Protein AF-A0A316QTA9-F1 (afdb_monomer_lite)

Sequence (131 aa):
MSEIYGYVRVSTQEQNEERQFLVRIEKNHRLRLVLATLPPLSKEVLIRIYRKKEKWEYIEQHLDISHSKLARLKKKALQDVCEIYDSSYTNRQLAKLKNTTTVAKKEVKMEGREAVLPGQLKITDKGDFGL

Foldseek 3Di:
DVVVVVVVVVVVVVVVVVVVVVVVVVLVLLLVLLLQLAAPLLSVLCCCVPVVVDDPVVVCVVVVHDPVVSVVSPVVSVVLSVPSSPDPDDSVRSNVSGNPSDPPPVPPPDPDDPPPDPPDDDPDDPPDPDD

Radius of gyration: 26.49 Å; chains: 1; bounding box: 44×62×86 Å

pLDDT: mean 74.36, std 18.2, range [32.84, 92.44]

Structure (mmCIF, N/CA/C/O backbone):
data_AF-A0A316QTA9-F1
#
_entry.id   AF-A0A316QTA9-F1
#
loop_
_atom_site.group_PDB
_atom_site.id
_atom_site.type_symbol
_atom_site.label_atom_id
_atom_site.label_alt_id
_atom_site.label_comp_id
_atom_site.label_asym_id
_atom_site.label_entity_id
_atom_site.label_seq_id
_atom_site.pdbx_PDB_ins_code
_atom_site.Cartn_x
_atom_site.Cartn_y
_atom_site.Cartn_z
_atom_site.occupancy
_atom_site.B_iso_or_equiv
_atom_site.auth_seq_id
_atom_site.auth_comp_id
_atom_site.auth_asym_id
_atom_site.auth_atom_id
_atom_site.pdbx_PDB_model_num
ATOM 1 N N . MET A 1 1 ? 25.619 25.814 -41.219 1.00 53.19 1 MET A N 1
ATOM 2 C CA . MET A 1 1 ? 26.095 25.069 -40.025 1.00 53.19 1 MET A CA 1
ATOM 3 C C . MET A 1 1 ? 25.286 25.344 -38.752 1.00 53.19 1 MET A C 1
ATOM 5 O O . MET A 1 1 ? 25.234 24.452 -37.922 1.00 53.19 1 MET A O 1
ATOM 9 N N . SER A 1 2 ? 24.629 26.503 -38.585 1.00 59.94 2 SER A N 1
ATOM 10 C CA . SER A 1 2 ? 23.854 26.817 -37.363 1.00 59.94 2 SER A CA 1
ATOM 11 C C . SER A 1 2 ? 22.583 25.962 -37.181 1.00 59.94 2 SER A C 1
ATOM 13 O O . SER A 1 2 ? 22.284 25.505 -36.082 1.00 59.94 2 SER A O 1
ATOM 15 N N . GLU A 1 3 ? 21.871 25.660 -38.271 1.00 60.53 3 GLU A N 1
ATOM 16 C CA . GLU A 1 3 ? 20.594 24.923 -38.230 1.00 60.53 3 GLU A CA 1
ATOM 17 C C . GLU A 1 3 ? 20.745 23.449 -37.825 1.00 60.53 3 GLU A C 1
ATOM 19 O O . GLU A 1 3 ? 19.926 22.927 -37.073 1.00 60.53 3 GLU A O 1
ATOM 24 N N . ILE A 1 4 ? 21.832 22.790 -38.246 1.00 62.91 4 ILE A N 1
ATOM 25 C CA . ILE A 1 4 ? 22.105 21.380 -37.916 1.00 62.91 4 ILE A CA 1
ATOM 26 C C . ILE A 1 4 ? 22.392 21.225 -36.413 1.00 62.91 4 ILE A C 1
ATOM 28 O O . ILE A 1 4 ? 21.890 20.300 -35.779 1.00 62.91 4 ILE A O 1
ATOM 32 N N . TYR A 1 5 ? 23.135 22.161 -35.810 1.00 62.72 5 TYR A N 1
ATOM 33 C CA . TYR A 1 5 ? 23.381 22.167 -34.362 1.00 62.72 5 TYR A CA 1
ATOM 34 C C . TYR A 1 5 ? 22.111 22.457 -33.550 1.00 62.72 5 TYR A C 1
ATOM 36 O O . TYR A 1 5 ? 21.925 21.864 -32.485 1.00 62.72 5 TYR A O 1
ATOM 44 N N . GLY A 1 6 ? 21.231 23.331 -34.050 1.00 61.34 6 GLY A N 1
ATOM 45 C CA . GLY A 1 6 ? 19.915 23.578 -33.455 1.00 61.34 6 GLY A CA 1
ATOM 46 C C . GLY A 1 6 ? 19.029 22.332 -33.480 1.00 61.34 6 GLY A C 1
ATOM 47 O O . GLY A 1 6 ? 18.508 21.932 -32.442 1.00 61.34 6 GLY A O 1
ATOM 48 N N . TYR A 1 7 ? 18.938 21.663 -34.631 1.00 62.31 7 TYR A N 1
ATOM 49 C CA . TYR A 1 7 ? 18.138 20.448 -34.804 1.00 62.31 7 TYR A CA 1
ATOM 50 C C . TYR A 1 7 ? 18.629 19.282 -33.931 1.00 62.31 7 TYR A C 1
ATOM 52 O O . TYR A 1 7 ? 17.834 18.625 -33.263 1.00 62.31 7 TYR A O 1
ATOM 60 N N . VAL A 1 8 ? 19.947 19.064 -33.853 1.00 64.19 8 VAL A N 1
ATOM 61 C CA . VAL A 1 8 ? 20.534 18.016 -32.998 1.00 64.19 8 VAL A CA 1
ATOM 62 C C . VAL A 1 8 ? 20.293 18.299 -31.510 1.00 64.19 8 VAL A C 1
ATOM 64 O O . VAL A 1 8 ? 19.981 17.368 -30.767 1.00 64.19 8 VAL A O 1
ATOM 67 N N . ARG A 1 9 ? 20.379 19.560 -31.056 1.00 61.03 9 ARG A N 1
ATOM 68 C CA . ARG A 1 9 ? 20.050 19.936 -29.664 1.00 61.03 9 ARG A CA 1
ATOM 69 C C . ARG A 1 9 ? 18.579 19.721 -29.321 1.00 61.03 9 ARG A C 1
ATOM 71 O O . ARG A 1 9 ? 18.292 19.188 -28.256 1.00 61.03 9 ARG A O 1
ATOM 78 N N . VAL A 1 10 ? 17.664 20.121 -30.202 1.00 63.69 10 VAL A N 1
ATOM 79 C CA . VAL A 1 10 ? 16.220 19.938 -29.978 1.00 63.69 10 VAL A CA 1
ATOM 80 C C . VAL A 1 10 ? 15.876 18.448 -29.944 1.00 63.69 10 VAL A C 1
ATOM 82 O O . VAL A 1 10 ? 15.251 17.998 -28.991 1.00 63.69 10 VAL A O 1
ATOM 85 N N . SER A 1 11 ? 16.402 17.656 -30.883 1.00 64.25 11 SER A N 1
ATOM 86 C CA . SER A 1 11 ? 16.191 16.202 -30.914 1.00 64.25 11 SER A CA 1
ATOM 87 C C . SER A 1 11 ? 16.756 15.491 -29.675 1.00 64.25 11 SER A C 1
ATOM 89 O O . SER A 1 11 ? 16.120 14.602 -29.115 1.00 64.25 11 SER A O 1
ATOM 91 N N . THR A 1 12 ? 17.934 15.898 -29.190 1.00 67.62 12 THR A N 1
ATOM 92 C CA . THR A 1 12 ? 18.517 15.328 -27.960 1.00 67.62 12 THR A CA 1
ATOM 93 C C . THR A 1 12 ? 17.774 15.748 -26.694 1.00 67.62 12 THR A C 1
ATOM 95 O O . THR A 1 12 ? 17.718 14.969 -25.741 1.00 67.62 12 THR A O 1
ATOM 98 N N . GLN A 1 13 ? 17.180 16.941 -26.674 1.00 68.12 13 GLN A N 1
ATOM 99 C CA . GLN A 1 13 ? 16.345 17.400 -25.570 1.00 68.12 13 GLN A CA 1
ATOM 100 C C . GLN A 1 13 ? 14.996 16.669 -25.539 1.00 68.12 13 GLN A C 1
ATOM 102 O O . GLN A 1 13 ? 14.643 16.127 -24.493 1.00 68.12 13 GLN A O 1
ATOM 107 N N . GLU A 1 14 ? 14.314 16.544 -26.679 1.00 68.62 14 GLU A N 1
ATOM 108 C CA . GLU A 1 14 ? 13.075 15.762 -26.813 1.00 68.62 14 GLU A CA 1
ATOM 109 C C . GLU A 1 14 ? 13.291 14.296 -26.407 1.00 68.62 14 GLU A C 1
ATOM 111 O O . GLU A 1 14 ? 12.555 13.768 -25.574 1.00 68.62 14 GLU A O 1
ATOM 116 N N . GLN A 1 15 ? 14.369 13.652 -26.871 1.00 73.38 15 GLN A N 1
ATOM 117 C CA . GLN A 1 15 ? 14.684 12.278 -26.457 1.00 73.38 15 GLN A CA 1
ATOM 118 C C . GLN A 1 15 ? 14.993 12.145 -24.959 1.00 73.38 15 GLN A C 1
ATOM 120 O O . GLN A 1 15 ? 14.753 11.092 -24.360 1.00 73.38 15 GLN A O 1
ATOM 125 N N . ASN A 1 16 ? 15.535 13.185 -24.324 1.00 78.69 16 ASN A N 1
ATOM 126 C CA . ASN A 1 16 ? 15.765 13.185 -22.881 1.00 78.69 16 ASN A CA 1
ATOM 127 C C . ASN A 1 16 ? 14.448 13.350 -22.103 1.00 78.69 16 ASN A C 1
ATOM 129 O O . ASN A 1 16 ? 14.242 12.674 -21.093 1.00 78.69 16 ASN A O 1
ATOM 133 N N . GLU A 1 17 ? 13.534 14.190 -22.586 1.00 80.69 17 GLU A N 1
ATOM 134 C CA . GLU A 1 17 ? 12.190 14.364 -22.022 1.00 80.69 17 GLU A CA 1
ATOM 135 C C . GLU A 1 17 ? 11.364 13.075 -22.129 1.00 80.69 17 GLU A C 1
ATOM 137 O O . GLU A 1 17 ? 10.771 12.633 -21.139 1.00 80.69 17 GLU A O 1
ATOM 142 N N . GLU A 1 18 ? 11.410 12.395 -23.276 1.00 81.25 18 GLU A N 1
ATOM 143 C CA . GLU A 1 18 ? 10.781 11.085 -23.477 1.00 81.25 18 GLU A CA 1
ATOM 144 C C . GLU A 1 18 ? 11.337 10.028 -22.514 1.00 81.25 18 GLU A C 1
ATOM 146 O O . GLU A 1 18 ? 10.578 9.291 -21.875 1.00 81.25 18 GLU A O 1
ATOM 151 N N . ARG A 1 19 ? 12.662 9.975 -22.330 1.00 81.94 19 ARG A N 1
ATOM 152 C CA . ARG A 1 19 ? 13.292 9.065 -21.357 1.00 81.94 19 ARG A CA 1
ATOM 153 C C . ARG A 1 19 ? 12.847 9.361 -19.927 1.00 81.94 19 ARG A C 1
ATOM 155 O O . ARG A 1 19 ? 12.526 8.431 -19.18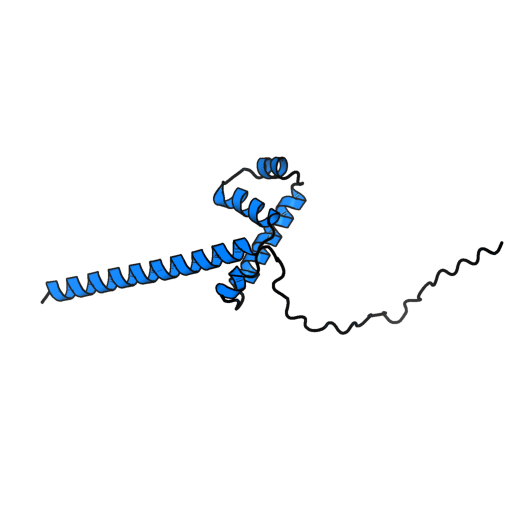4 1.00 81.94 19 ARG A O 1
ATOM 162 N N . GLN A 1 20 ? 12.791 10.630 -19.529 1.00 85.19 20 GLN A N 1
ATOM 163 C CA . GLN A 1 20 ? 12.305 11.021 -18.201 1.00 85.19 20 GLN A CA 1
ATOM 164 C C . GLN A 1 20 ? 10.832 10.649 -18.003 1.00 85.19 20 GLN A C 1
ATOM 166 O O . GLN A 1 20 ? 10.443 10.182 -16.926 1.00 85.19 20 GLN A O 1
ATOM 171 N N . PHE A 1 21 ? 10.019 10.803 -19.046 1.00 85.56 21 PHE A N 1
ATOM 172 C CA . PHE A 1 21 ? 8.618 10.409 -19.037 1.00 85.56 21 PHE A CA 1
ATOM 173 C C . PHE A 1 21 ? 8.451 8.895 -18.852 1.00 85.56 21 PHE A C 1
ATOM 175 O O . PHE A 1 21 ? 7.681 8.468 -17.985 1.00 85.56 21 PHE A O 1
ATOM 182 N N . LEU A 1 22 ? 9.227 8.078 -19.569 1.00 85.44 22 LEU A N 1
ATOM 183 C CA . LEU A 1 22 ? 9.219 6.618 -19.421 1.00 85.44 22 LEU A CA 1
ATOM 184 C C . LEU A 1 22 ? 9.613 6.176 -18.006 1.00 85.44 22 LEU A C 1
ATOM 186 O O . LEU A 1 22 ? 8.905 5.374 -17.394 1.00 85.44 22 LEU A O 1
ATOM 190 N N . VAL A 1 23 ? 10.668 6.764 -17.434 1.00 86.50 23 VAL A N 1
ATOM 191 C CA . VAL A 1 23 ? 11.078 6.499 -16.040 1.00 86.50 23 VAL A CA 1
ATOM 192 C C . VAL A 1 23 ? 9.953 6.848 -15.060 1.00 86.50 23 VAL A C 1
ATOM 194 O O . VAL A 1 23 ? 9.717 6.140 -14.077 1.00 86.50 23 VAL A O 1
ATOM 197 N N . ARG A 1 24 ? 9.215 7.933 -15.314 1.00 87.81 24 ARG A N 1
ATOM 198 C CA . ARG A 1 24 ? 8.072 8.329 -14.482 1.00 87.81 24 ARG A CA 1
ATOM 199 C C . ARG A 1 24 ? 6.905 7.351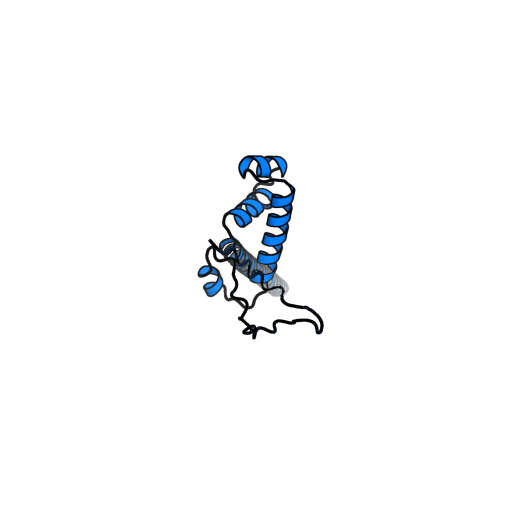 -14.611 1.00 87.81 24 ARG A C 1
ATOM 201 O O . ARG A 1 24 ? 6.261 7.060 -13.599 1.00 87.81 24 ARG A O 1
ATOM 208 N N . ILE A 1 25 ? 6.626 6.834 -15.806 1.00 89.75 25 ILE A N 1
ATOM 209 C CA . ILE A 1 25 ? 5.607 5.795 -16.015 1.00 89.75 25 ILE A CA 1
ATOM 210 C C . ILE A 1 25 ? 5.981 4.529 -15.249 1.00 89.75 25 ILE A C 1
ATOM 212 O O . ILE A 1 25 ? 5.136 3.983 -14.539 1.00 89.75 25 ILE A O 1
ATOM 216 N N . GLU A 1 26 ? 7.235 4.090 -15.332 1.00 86.75 26 GLU A N 1
ATOM 217 C CA . GLU A 1 26 ? 7.702 2.881 -14.655 1.00 86.75 26 GLU A CA 1
ATOM 218 C C . GLU A 1 26 ? 7.573 2.994 -13.129 1.00 86.75 26 GLU A C 1
ATOM 220 O O . GLU A 1 26 ? 7.000 2.111 -12.483 1.00 86.75 26 GLU A O 1
ATOM 225 N N . LYS A 1 27 ? 8.004 4.123 -12.550 1.00 88.06 27 LYS A N 1
ATOM 226 C CA . LYS A 1 27 ? 7.846 4.405 -11.112 1.00 88.06 27 LYS A CA 1
ATOM 227 C C . LYS A 1 27 ? 6.376 4.396 -10.685 1.00 88.06 27 LYS A C 1
ATOM 229 O O . LYS A 1 27 ? 6.026 3.788 -9.674 1.00 88.06 27 LYS A O 1
ATOM 234 N N . ASN A 1 28 ? 5.493 5.013 -11.474 1.00 88.38 28 ASN A N 1
ATOM 235 C CA . ASN A 1 28 ? 4.052 4.993 -11.208 1.00 88.38 28 ASN A CA 1
ATOM 236 C C . ASN A 1 28 ? 3.456 3.586 -11.327 1.00 88.38 28 ASN A C 1
ATOM 238 O O . ASN A 1 28 ? 2.599 3.210 -10.527 1.00 88.38 28 ASN A O 1
ATOM 242 N N . HIS A 1 29 ? 3.896 2.798 -12.308 1.00 88.69 29 HIS A N 1
ATOM 243 C CA . HIS A 1 29 ? 3.455 1.419 -12.474 1.00 88.69 29 HIS A CA 1
ATOM 244 C C . HIS A 1 29 ? 3.842 0.573 -11.259 1.00 88.69 29 HIS A C 1
ATOM 246 O O . HIS A 1 29 ? 2.980 -0.094 -10.682 1.00 88.69 29 HIS A O 1
ATOM 252 N N . ARG A 1 30 ? 5.097 0.677 -10.807 1.00 87.44 30 ARG A N 1
ATOM 253 C CA . ARG A 1 30 ? 5.565 0.027 -9.579 1.00 87.44 30 ARG A CA 1
ATOM 254 C C . ARG A 1 30 ? 4.715 0.440 -8.382 1.00 87.44 30 ARG A C 1
ATOM 256 O O . ARG A 1 30 ? 4.195 -0.428 -7.689 1.00 87.44 30 ARG A O 1
ATOM 263 N N . LEU A 1 31 ? 4.485 1.738 -8.182 1.00 88.50 31 LEU A N 1
ATOM 264 C CA . LEU A 1 31 ? 3.661 2.235 -7.076 1.00 88.50 31 LEU A CA 1
ATOM 265 C C . LEU A 1 31 ? 2.229 1.674 -7.115 1.00 88.50 31 LEU A C 1
ATOM 267 O O . LEU A 1 31 ? 1.688 1.287 -6.080 1.00 88.50 31 LEU A O 1
ATOM 271 N N . ARG A 1 32 ? 1.614 1.561 -8.300 1.00 87.88 32 ARG A N 1
ATOM 272 C CA . ARG A 1 32 ? 0.286 0.938 -8.453 1.00 87.88 32 ARG A CA 1
ATOM 273 C C . ARG A 1 32 ? 0.283 -0.533 -8.048 1.00 87.88 32 ARG A C 1
ATOM 275 O O . ARG A 1 32 ? -0.705 -0.981 -7.468 1.00 87.88 32 ARG A O 1
ATOM 282 N N . LEU A 1 33 ? 1.350 -1.271 -8.351 1.00 87.69 33 LEU A N 1
ATOM 283 C CA . LEU A 1 33 ? 1.492 -2.666 -7.934 1.00 87.69 33 LEU A CA 1
ATOM 284 C C . LEU A 1 33 ? 1.653 -2.777 -6.419 1.00 87.69 33 LEU A C 1
ATOM 286 O O . LEU A 1 33 ? 0.950 -3.573 -5.809 1.00 87.69 33 LEU A O 1
ATOM 290 N N . VAL A 1 34 ? 2.483 -1.931 -5.806 1.00 87.62 34 VAL A N 1
ATOM 291 C CA . VAL A 1 34 ? 2.646 -1.876 -4.343 1.00 87.62 34 VAL A CA 1
ATOM 292 C C . VAL A 1 34 ? 1.322 -1.554 -3.644 1.00 87.62 34 VAL A C 1
ATOM 294 O O . VAL A 1 34 ? 0.922 -2.225 -2.703 1.00 87.62 34 VAL A O 1
ATOM 297 N N . LEU A 1 35 ? 0.554 -0.586 -4.144 1.00 86.88 35 LEU A N 1
ATOM 298 C CA . LEU A 1 35 ? -0.772 -0.298 -3.586 1.00 86.88 35 LEU A CA 1
ATOM 299 C C . LEU A 1 35 ? -1.766 -1.461 -3.749 1.00 86.88 35 LEU A C 1
ATOM 301 O O . LEU A 1 35 ? -2.776 -1.500 -3.047 1.00 86.88 35 LEU A O 1
ATOM 305 N N . ALA A 1 36 ? -1.527 -2.389 -4.679 1.00 85.62 36 ALA A N 1
ATOM 306 C CA . ALA A 1 36 ? -2.351 -3.580 -4.866 1.00 85.62 36 ALA A CA 1
ATOM 307 C C . ALA A 1 36 ? -1.962 -4.748 -3.940 1.00 85.62 36 ALA A C 1
ATOM 309 O O . ALA A 1 36 ? -2.763 -5.672 -3.788 1.00 85.62 36 ALA A O 1
ATOM 310 N N . THR A 1 37 ? -0.778 -4.721 -3.321 1.00 86.06 37 THR A N 1
ATOM 311 C CA . THR A 1 37 ? -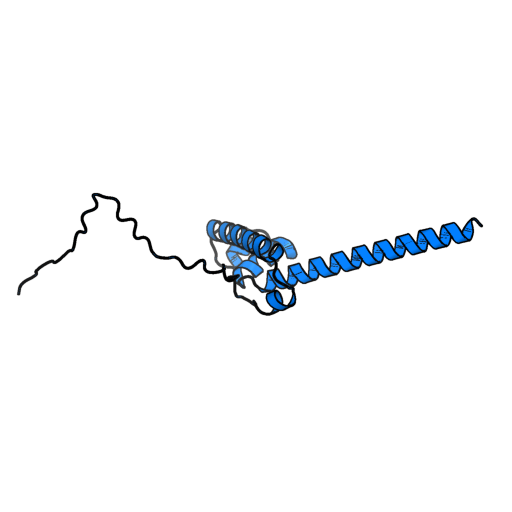0.368 -5.733 -2.332 1.00 86.06 37 THR A CA 1
ATOM 312 C C . THR A 1 37 ? -0.902 -5.429 -0.931 1.00 86.06 37 THR A C 1
ATOM 314 O O . THR A 1 37 ? -1.029 -6.337 -0.113 1.00 86.06 37 THR A O 1
ATOM 317 N N . LEU A 1 38 ? -1.260 -4.170 -0.656 1.00 85.19 38 LEU A N 1
ATOM 318 C CA . LEU A 1 38 ? -1.832 -3.747 0.623 1.00 85.19 38 LEU A CA 1
ATOM 319 C C . LEU A 1 38 ? -3.196 -4.397 0.926 1.00 85.19 38 LEU A C 1
ATOM 321 O O . LEU A 1 38 ? -3.966 -4.680 0.003 1.00 85.19 38 LEU A O 1
ATOM 325 N N . PRO A 1 39 ? -3.568 -4.513 2.219 1.00 86.62 39 PRO A N 1
ATOM 326 C CA . PRO A 1 39 ? -4.929 -4.832 2.627 1.00 86.62 39 PRO A CA 1
ATOM 327 C C . PRO A 1 39 ? -5.961 -3.901 1.983 1.00 86.62 39 PRO A C 1
ATOM 329 O O . PRO A 1 39 ? -5.719 -2.689 1.929 1.00 86.62 39 PRO A O 1
ATOM 332 N N . PRO A 1 40 ? -7.156 -4.408 1.629 1.00 86.44 40 PRO A N 1
ATOM 333 C CA . PRO A 1 40 ? -8.243 -3.590 1.095 1.00 86.44 40 PRO A CA 1
ATOM 334 C C . PRO A 1 40 ? -8.574 -2.372 1.967 1.00 86.44 40 PRO A C 1
ATOM 336 O O . PRO A 1 40 ? -8.696 -1.268 1.447 1.00 86.44 40 PRO A O 1
ATOM 339 N N . LEU A 1 41 ? -8.627 -2.544 3.294 1.00 86.88 41 LEU A N 1
ATOM 340 C CA . LEU A 1 41 ? -8.933 -1.454 4.227 1.00 86.88 41 LEU A CA 1
ATOM 341 C C . LEU A 1 41 ? -7.844 -0.368 4.229 1.00 86.88 41 LEU A C 1
ATOM 343 O O . LEU A 1 41 ? -8.146 0.815 4.104 1.00 86.88 41 LEU A O 1
ATOM 347 N N . SER A 1 42 ? -6.571 -0.764 4.322 1.00 88.12 42 SER A N 1
ATOM 348 C CA . SER A 1 42 ? -5.429 0.159 4.272 1.00 88.12 42 SER A CA 1
ATOM 349 C C . SER A 1 42 ? -5.370 0.917 2.946 1.00 88.12 42 SER A C 1
ATOM 351 O O . SER A 1 42 ? -5.140 2.126 2.918 1.00 88.12 42 SER A O 1
ATOM 353 N N . LYS A 1 43 ? -5.614 0.210 1.840 1.00 89.81 43 LYS A N 1
ATOM 354 C CA . LYS A 1 43 ? -5.664 0.784 0.498 1.00 89.81 43 LYS A CA 1
ATOM 355 C C . LYS A 1 43 ? -6.791 1.807 0.368 1.00 89.81 43 LYS A C 1
ATOM 357 O O . LYS A 1 43 ? -6.555 2.894 -0.151 1.00 89.81 43 LYS A O 1
ATOM 362 N N . GLU A 1 44 ? -7.987 1.483 0.850 1.00 89.38 44 GLU A N 1
ATOM 363 C CA . GLU A 1 44 ? -9.145 2.377 0.790 1.00 89.38 44 GLU A CA 1
ATOM 364 C C . GLU A 1 44 ? -8.910 3.655 1.606 1.00 89.38 44 GLU A C 1
ATOM 366 O O . GLU A 1 44 ? -9.162 4.753 1.110 1.00 89.38 44 GLU A O 1
ATOM 371 N N . VAL A 1 45 ? -8.321 3.532 2.802 1.00 90.19 45 VAL A N 1
ATOM 372 C CA . VAL A 1 45 ? -7.898 4.680 3.622 1.00 90.19 45 VAL A CA 1
ATOM 373 C C . VAL A 1 45 ? -6.935 5.583 2.845 1.00 90.19 45 VAL A C 1
ATOM 375 O O . VAL A 1 45 ? -7.157 6.791 2.760 1.00 90.19 45 VAL A O 1
ATOM 378 N N . LEU A 1 46 ? -5.890 5.024 2.224 1.00 90.31 46 LEU A N 1
ATOM 379 C CA . LEU A 1 46 ? -4.940 5.818 1.437 1.00 90.31 46 LEU A CA 1
ATOM 380 C C . LEU A 1 46 ? -5.599 6.471 0.211 1.00 90.31 46 LEU A C 1
ATOM 382 O O . LEU A 1 46 ? -5.328 7.636 -0.081 1.00 90.31 46 LEU A O 1
ATOM 386 N N . ILE A 1 47 ? -6.487 5.766 -0.494 1.00 90.50 47 ILE A N 1
ATOM 387 C CA . ILE A 1 47 ? 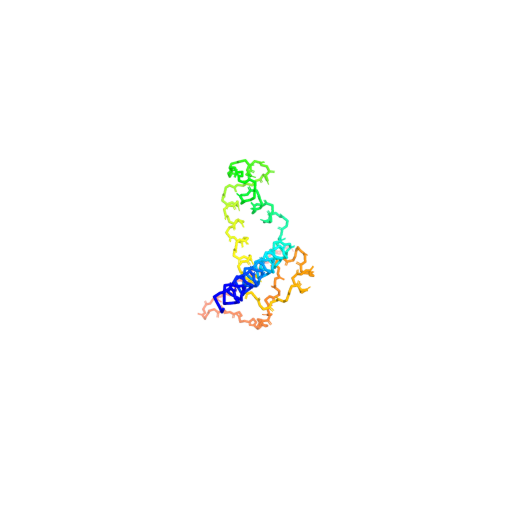-7.207 6.311 -1.655 1.00 90.50 47 ILE A CA 1
ATOM 388 C C . ILE A 1 47 ? -8.093 7.489 -1.238 1.00 90.50 47 ILE A C 1
ATOM 390 O O . ILE A 1 47 ? -8.074 8.528 -1.900 1.00 90.50 47 ILE A O 1
ATOM 394 N N . ARG A 1 48 ? -8.852 7.366 -0.151 1.00 89.94 48 ARG A N 1
ATOM 395 C CA . ARG A 1 48 ? -9.753 8.432 0.308 1.00 89.94 48 ARG A CA 1
ATOM 396 C C . ARG A 1 48 ? -8.999 9.678 0.751 1.00 89.94 48 ARG A C 1
ATOM 398 O O . ARG A 1 48 ? -9.345 10.779 0.327 1.00 89.94 48 ARG A O 1
ATOM 405 N N . ILE A 1 49 ? -7.911 9.494 1.496 1.00 90.19 49 ILE A N 1
ATOM 406 C CA . ILE A 1 49 ? -7.076 10.600 1.974 1.00 90.19 49 ILE A CA 1
ATOM 407 C C . ILE A 1 49 ? -6.357 11.296 0.812 1.00 90.19 49 ILE A C 1
ATOM 409 O O . ILE A 1 49 ? -6.431 12.513 0.682 1.00 90.19 49 ILE A O 1
ATOM 413 N N . TYR A 1 50 ? -5.653 10.548 -0.042 1.00 89.44 50 TYR A N 1
ATOM 414 C CA . TYR A 1 50 ? -4.726 11.148 -1.011 1.00 89.44 50 TYR A CA 1
ATOM 415 C C . TYR A 1 50 ? -5.331 11.375 -2.398 1.00 89.44 50 TYR A C 1
ATOM 417 O O . TYR A 1 50 ? -4.986 12.355 -3.056 1.00 89.44 50 TYR A O 1
ATOM 425 N N . ARG A 1 51 ? -6.227 10.494 -2.861 1.00 88.38 51 ARG A N 1
ATOM 426 C CA . ARG A 1 51 ? -6.839 10.604 -4.196 1.00 88.38 51 ARG A CA 1
ATOM 427 C C . ARG A 1 51 ? -8.148 11.381 -4.162 1.00 88.38 51 ARG A C 1
ATOM 429 O O . ARG A 1 51 ? -8.344 12.242 -5.011 1.00 88.38 51 ARG A O 1
ATOM 436 N N . LYS A 1 52 ? -9.034 11.074 -3.210 1.00 90.19 52 LYS A N 1
ATOM 437 C CA . LYS A 1 52 ? -10.328 11.764 -3.082 1.00 90.19 52 LYS A CA 1
ATOM 438 C C . LYS A 1 52 ? -10.251 13.049 -2.253 1.00 90.19 52 LYS A C 1
ATOM 440 O O . LYS A 1 52 ? -11.153 13.868 -2.359 1.00 90.19 52 LYS A O 1
ATOM 445 N N . LYS A 1 53 ? -9.174 13.238 -1.476 1.00 90.44 53 LYS A N 1
ATOM 446 C CA . LYS A 1 53 ? -8.987 14.382 -0.567 1.00 90.44 53 LYS A CA 1
ATOM 447 C C . LYS A 1 53 ? -10.175 14.563 0.391 1.00 90.44 53 LYS A C 1
ATOM 449 O O . LYS A 1 53 ? -10.572 15.684 0.695 1.00 90.44 53 LYS A O 1
ATOM 454 N N . GLU A 1 54 ? -10.750 13.447 0.842 1.00 91.31 54 GLU A N 1
ATOM 455 C CA . GLU A 1 54 ? -11.844 13.446 1.813 1.00 91.31 54 GLU A CA 1
ATOM 456 C C . GLU A 1 54 ? -11.334 13.904 3.187 1.00 91.31 54 GLU A C 1
ATOM 458 O O . GLU A 1 54 ? -10.191 13.635 3.573 1.00 91.31 54 GLU A O 1
ATOM 463 N N . LYS A 1 55 ? -12.199 14.594 3.935 1.00 91.00 55 LYS A N 1
ATOM 464 C CA . LYS A 1 55 ? -11.945 14.940 5.336 1.00 91.00 55 LYS A CA 1
ATOM 465 C C . LYS A 1 55 ? -11.878 13.671 6.188 1.00 91.00 55 LYS A C 1
ATOM 467 O O . LYS A 1 55 ? -12.587 12.702 5.918 1.00 91.00 55 LYS A O 1
ATOM 472 N N . TRP A 1 56 ? -11.021 13.671 7.204 1.00 87.69 56 TRP A N 1
ATOM 473 C CA . TRP A 1 56 ? -10.747 12.481 8.011 1.00 87.69 56 TRP A CA 1
ATOM 474 C C . TRP A 1 56 ? -11.992 12.015 8.778 1.00 87.69 56 TRP A C 1
ATOM 476 O O . TRP A 1 56 ? -12.246 10.816 8.834 1.00 87.69 56 TRP A O 1
ATOM 486 N N . GLU A 1 57 ? -12.829 12.949 9.224 1.00 91.06 57 GLU A N 1
ATOM 487 C CA . GLU A 1 57 ? -14.105 12.706 9.903 1.00 91.06 57 GLU A CA 1
ATOM 488 C C . GLU A 1 57 ? -15.084 11.912 9.020 1.00 91.06 57 GLU A C 1
ATOM 490 O O . GLU A 1 57 ? -15.762 10.998 9.481 1.00 91.06 57 GLU A O 1
ATOM 495 N N . TYR A 1 58 ? -15.125 12.212 7.717 1.00 90.75 58 TYR A N 1
ATOM 496 C CA . TYR A 1 58 ? -15.988 11.498 6.771 1.00 90.75 58 TYR A CA 1
ATOM 497 C C . TYR A 1 58 ? -15.500 10.067 6.521 1.00 90.75 58 TYR A C 1
ATOM 499 O O . TYR A 1 58 ? -16.290 9.140 6.353 1.00 90.75 58 TYR A O 1
ATOM 507 N N . ILE A 1 59 ? -14.181 9.872 6.521 1.00 88.62 59 ILE A N 1
ATOM 508 C CA . ILE A 1 59 ? -13.570 8.552 6.354 1.00 88.62 59 ILE A CA 1
ATOM 509 C C . ILE A 1 59 ? -13.853 7.677 7.578 1.00 88.62 59 ILE A C 1
ATOM 511 O O . ILE A 1 59 ? -14.135 6.492 7.416 1.00 88.62 59 ILE A O 1
ATOM 515 N N . GLU A 1 60 ? -13.812 8.249 8.782 1.00 90.81 60 GLU A N 1
ATOM 516 C CA . GLU A 1 60 ? -14.159 7.556 10.031 1.00 90.81 60 GLU A CA 1
ATOM 517 C C . GLU A 1 60 ? -15.600 7.068 10.025 1.00 90.81 60 GLU A C 1
ATOM 519 O O . GLU A 1 60 ? -15.839 5.891 10.282 1.00 90.81 60 GLU A O 1
ATOM 524 N N . GLN A 1 61 ? -16.536 7.945 9.654 1.00 89.94 61 GLN A N 1
ATOM 525 C CA . GLN A 1 61 ? -17.953 7.601 9.549 1.00 89.94 61 GLN A CA 1
ATOM 526 C C . GLN A 1 61 ? -18.209 6.539 8.477 1.00 89.94 61 GLN A C 1
ATOM 528 O O . GLN A 1 61 ? -18.969 5.604 8.698 1.00 89.94 61 GLN A O 1
ATOM 533 N N . HIS A 1 62 ? -17.560 6.650 7.317 1.00 88.25 62 HIS A N 1
ATOM 534 C CA . HIS A 1 62 ? -17.770 5.711 6.218 1.00 88.25 62 HIS A CA 1
ATOM 535 C C . HIS A 1 62 ? -17.164 4.325 6.494 1.00 88.25 62 HIS A C 1
ATOM 537 O O . HIS A 1 62 ? -17.672 3.315 6.005 1.00 88.25 62 HIS A O 1
ATOM 543 N N . LEU A 1 63 ? -16.030 4.260 7.191 1.00 86.81 63 LEU A N 1
ATOM 544 C CA . LEU A 1 63 ? -15.334 3.001 7.476 1.00 86.81 63 LEU A CA 1
ATOM 545 C C . LEU A 1 63 ? -15.681 2.418 8.850 1.00 86.81 63 LEU A C 1
ATOM 547 O O . LEU A 1 63 ? -15.181 1.339 9.165 1.00 86.81 63 LEU A O 1
ATOM 551 N N . ASP A 1 64 ? -16.499 3.118 9.638 1.00 90.56 64 ASP A N 1
ATOM 552 C CA . ASP A 1 64 ? -16.872 2.768 11.010 1.00 90.56 64 ASP A CA 1
ATOM 553 C C . ASP A 1 64 ? -15.641 2.445 11.882 1.00 90.56 64 ASP A C 1
ATOM 555 O O . ASP A 1 64 ? -15.468 1.363 12.452 1.00 90.56 64 ASP A O 1
ATOM 559 N N . ILE A 1 65 ? -14.687 3.381 11.907 1.00 90.69 65 ILE A N 1
ATOM 560 C CA . ILE A 1 65 ? -13.440 3.254 12.671 1.00 90.69 65 ILE A CA 1
ATOM 561 C C . ILE A 1 65 ? -13.165 4.498 13.503 1.00 90.69 65 ILE A C 1
ATOM 563 O O . ILE A 1 65 ? -13.401 5.621 13.076 1.00 90.69 65 ILE A O 1
ATOM 567 N N . SER A 1 66 ? -12.572 4.291 14.681 1.00 91.81 66 SER A N 1
ATOM 568 C CA . SER A 1 66 ? -12.119 5.392 15.526 1.00 91.81 66 SER A CA 1
ATOM 569 C C . SER A 1 66 ? -10.950 6.158 14.901 1.00 91.81 66 SER A C 1
ATOM 571 O O . SER A 1 66 ? -10.120 5.588 14.180 1.00 91.81 66 SER A O 1
ATOM 573 N N . HIS A 1 67 ? -10.808 7.423 15.294 1.00 90.50 67 HIS A N 1
ATOM 574 C CA . HIS A 1 67 ? -9.689 8.275 14.893 1.00 90.50 67 HIS A CA 1
ATOM 575 C C . HIS A 1 67 ? -8.316 7.654 15.151 1.00 90.50 67 HIS A C 1
ATOM 577 O O . HIS A 1 67 ? -7.444 7.615 14.278 1.00 90.50 67 HIS A O 1
ATOM 583 N N . SER A 1 68 ? -8.130 7.077 16.339 1.00 91.12 68 SER A N 1
ATOM 584 C CA . SER A 1 68 ? -6.884 6.404 16.710 1.00 91.12 68 SER A CA 1
ATOM 585 C C . SER A 1 68 ? -6.577 5.211 15.798 1.00 91.12 68 SER A C 1
ATOM 587 O O . SER A 1 68 ? -5.425 5.002 15.400 1.00 91.12 68 SER A O 1
ATOM 589 N N . LYS A 1 69 ? -7.603 4.446 15.406 1.00 90.12 69 LYS A N 1
ATOM 590 C CA . LYS A 1 69 ? -7.470 3.315 14.483 1.00 90.12 69 LYS A CA 1
ATOM 591 C C . LYS A 1 69 ? -7.160 3.791 13.065 1.00 90.12 69 LYS A C 1
ATOM 593 O O . LYS A 1 69 ? -6.272 3.211 12.438 1.00 90.12 69 LYS A O 1
ATOM 598 N N . LEU A 1 70 ? -7.811 4.852 12.587 1.00 90.88 70 LEU A N 1
ATOM 599 C CA . LEU A 1 70 ? -7.537 5.469 11.285 1.00 90.88 70 LEU A CA 1
ATOM 600 C C . LEU A 1 70 ? -6.086 5.966 11.199 1.00 90.88 70 LEU A C 1
ATOM 602 O O . LEU A 1 70 ? -5.371 5.622 10.255 1.00 90.88 70 LEU A O 1
ATOM 606 N N . ALA A 1 71 ? -5.617 6.709 12.204 1.00 91.12 71 ALA A N 1
ATOM 607 C CA . ALA A 1 71 ? -4.246 7.212 12.261 1.00 91.12 71 ALA A CA 1
ATOM 608 C C . ALA A 1 71 ? -3.216 6.070 12.257 1.00 91.12 71 ALA A C 1
ATOM 610 O O . ALA A 1 71 ? -2.235 6.110 11.505 1.00 91.12 71 ALA A O 1
ATOM 611 N N . ARG A 1 72 ? -3.463 5.009 13.039 1.00 91.50 72 ARG A N 1
ATOM 612 C CA . ARG A 1 72 ? -2.600 3.819 13.077 1.00 91.50 72 ARG A CA 1
ATOM 613 C C . ARG A 1 72 ? -2.579 3.086 11.737 1.00 91.50 72 ARG A C 1
ATOM 615 O O . ARG A 1 72 ? -1.504 2.697 11.284 1.00 91.50 72 ARG A O 1
ATOM 622 N N . LEU A 1 73 ? -3.739 2.910 11.103 1.00 90.25 73 LEU A N 1
ATOM 623 C CA . LEU A 1 73 ? -3.856 2.277 9.788 1.00 90.25 73 LEU A CA 1
ATOM 624 C C . LEU A 1 73 ? -3.118 3.074 8.721 1.00 90.25 73 LEU A C 1
ATOM 626 O O . LEU A 1 73 ? -2.342 2.487 7.976 1.00 90.25 73 LEU A O 1
ATOM 630 N N . LYS A 1 74 ? -3.287 4.399 8.686 1.00 91.94 74 LYS A N 1
ATOM 631 C CA . LYS A 1 74 ? -2.564 5.279 7.763 1.00 91.94 74 LYS A CA 1
ATOM 632 C C . LYS A 1 74 ? -1.054 5.145 7.941 1.00 91.94 74 LYS A C 1
ATOM 634 O O . LYS A 1 74 ? -0.346 4.932 6.961 1.00 91.94 74 LYS A O 1
ATOM 639 N N . LYS A 1 75 ? -0.562 5.255 9.180 1.00 92.44 75 LYS A N 1
ATOM 640 C CA . LYS A 1 75 ? 0.875 5.159 9.478 1.00 92.44 75 LYS A CA 1
ATOM 641 C C . LYS A 1 75 ? 1.441 3.807 9.045 1.00 92.44 75 LYS A C 1
ATOM 643 O O . LYS A 1 75 ? 2.449 3.775 8.349 1.00 92.44 75 LYS A O 1
ATOM 648 N N . LYS A 1 76 ? 0.764 2.714 9.408 1.00 90.38 76 LYS A N 1
ATOM 649 C CA . LYS A 1 76 ? 1.170 1.360 9.020 1.00 90.38 76 LYS A CA 1
ATOM 650 C C . LYS A 1 76 ? 1.145 1.173 7.503 1.00 90.38 76 LYS A C 1
ATOM 652 O O . LYS A 1 76 ? 2.116 0.700 6.941 1.00 90.38 76 LYS A O 1
ATOM 657 N N . ALA A 1 77 ? 0.074 1.599 6.837 1.00 89.81 77 ALA A N 1
ATOM 658 C CA . ALA A 1 77 ? -0.061 1.469 5.392 1.00 89.81 77 ALA A CA 1
ATOM 659 C C . ALA A 1 77 ? 1.040 2.227 4.637 1.00 89.81 77 ALA A C 1
ATOM 661 O O . ALA A 1 77 ? 1.554 1.718 3.650 1.00 89.81 77 ALA A O 1
ATOM 662 N N . LEU A 1 78 ? 1.422 3.422 5.099 1.00 90.94 78 LEU A N 1
ATOM 663 C CA . LEU A 1 78 ? 2.539 4.170 4.514 1.00 90.94 78 LEU A CA 1
ATOM 664 C C . LEU A 1 78 ? 3.875 3.458 4.724 1.00 90.94 78 LEU A C 1
ATOM 666 O O . LEU A 1 78 ? 4.665 3.382 3.789 1.00 90.94 78 LEU A O 1
ATOM 670 N N . GLN A 1 79 ? 4.107 2.915 5.919 1.00 90.38 79 GLN A N 1
ATOM 671 C CA . GLN A 1 79 ? 5.306 2.133 6.198 1.00 90.38 79 GLN A CA 1
ATOM 672 C C . GLN A 1 79 ? 5.386 0.895 5.294 1.00 90.38 79 GLN A C 1
ATOM 674 O O . GLN A 1 79 ? 6.402 0.702 4.634 1.00 90.38 79 GLN A O 1
ATOM 679 N N . ASP A 1 80 ? 4.297 0.130 5.187 1.00 87.44 80 ASP A N 1
ATOM 680 C CA . ASP A 1 80 ? 4.212 -1.045 4.316 1.00 87.44 80 ASP A CA 1
ATOM 681 C C . ASP A 1 80 ? 4.476 -0.656 2.844 1.00 87.44 80 ASP A C 1
ATOM 683 O O . ASP A 1 80 ? 5.197 -1.352 2.133 1.00 87.44 80 ASP A O 1
ATOM 687 N N . VAL A 1 81 ? 3.945 0.482 2.372 1.00 88.50 81 VAL A N 1
ATOM 688 C CA . VAL A 1 81 ? 4.222 0.985 1.012 1.00 88.50 81 VAL A CA 1
ATOM 689 C C . VAL A 1 81 ? 5.701 1.288 0.821 1.00 88.50 81 VAL A C 1
ATOM 691 O O . VAL A 1 81 ? 6.252 0.868 -0.193 1.00 88.50 81 VAL A O 1
ATOM 694 N N . CYS A 1 82 ? 6.341 1.998 1.751 1.00 88.25 82 CYS A N 1
ATOM 695 C CA . CYS A 1 82 ? 7.764 2.320 1.647 1.00 88.25 82 CYS A CA 1
ATOM 696 C C . CYS A 1 82 ? 8.618 1.046 1.643 1.00 88.25 82 CYS A C 1
ATOM 698 O O . CYS A 1 82 ? 9.424 0.855 0.737 1.00 88.25 82 CYS A O 1
ATOM 700 N N . GLU A 1 83 ? 8.377 0.129 2.583 1.00 87.31 83 GLU A N 1
ATOM 701 C CA . GLU A 1 83 ? 9.123 -1.131 2.686 1.00 87.31 83 GLU A CA 1
ATOM 702 C C . GLU A 1 83 ? 9.003 -1.974 1.408 1.00 87.31 83 GLU A C 1
ATOM 704 O O . GLU A 1 83 ? 9.999 -2.485 0.894 1.00 87.31 83 GLU A O 1
ATOM 709 N N . ILE A 1 84 ? 7.797 -2.096 0.846 1.00 85.94 84 ILE A N 1
ATOM 710 C CA . ILE A 1 84 ? 7.568 -2.866 -0.382 1.00 85.94 84 ILE A CA 1
ATOM 711 C C . ILE A 1 84 ? 8.118 -2.123 -1.605 1.00 85.94 84 ILE A C 1
ATOM 713 O O . ILE A 1 84 ? 8.654 -2.751 -2.519 1.00 85.94 84 ILE A O 1
ATOM 717 N N . TYR A 1 85 ? 8.013 -0.798 -1.656 1.00 86.25 85 TYR A N 1
ATOM 718 C CA . TYR A 1 85 ? 8.508 -0.022 -2.788 1.00 86.25 85 TYR A CA 1
ATOM 719 C C . TYR A 1 85 ? 10.037 -0.043 -2.879 1.00 86.25 85 TYR A C 1
ATOM 721 O O . TYR A 1 85 ? 10.557 -0.224 -3.983 1.00 86.25 85 TYR A O 1
ATOM 729 N N . ASP A 1 86 ? 10.737 0.051 -1.749 1.00 83.62 86 ASP A N 1
ATOM 730 C CA . ASP A 1 86 ? 12.207 0.043 -1.680 1.00 83.62 86 ASP A CA 1
ATOM 731 C C . ASP A 1 86 ? 12.805 -1.373 -1.720 1.00 83.62 86 ASP A C 1
ATOM 733 O O . ASP A 1 86 ? 14.006 -1.559 -1.909 1.00 83.62 86 ASP A O 1
ATOM 737 N N . SER A 1 87 ? 11.966 -2.398 -1.584 1.00 82.44 87 SER A N 1
ATOM 738 C CA . SER A 1 87 ? 12.393 -3.791 -1.662 1.00 82.44 87 SER A CA 1
ATOM 739 C C . SER A 1 87 ? 12.951 -4.190 -3.037 1.00 82.44 87 SER A C 1
ATOM 741 O O . SER A 1 87 ? 12.577 -3.666 -4.088 1.00 82.44 87 SER A O 1
ATOM 743 N N . SER A 1 88 ? 13.758 -5.251 -3.058 1.00 80.06 88 SER A N 1
ATOM 744 C CA . SER A 1 88 ? 14.296 -5.843 -4.291 1.00 80.06 88 SER A CA 1
ATOM 745 C C . SER A 1 88 ? 13.265 -6.637 -5.115 1.00 80.06 88 SER A C 1
ATOM 747 O O . SER A 1 88 ? 13.645 -7.338 -6.053 1.00 80.06 88 SER A O 1
ATOM 749 N N . TYR A 1 89 ? 11.967 -6.581 -4.781 1.00 78.75 89 TYR A N 1
ATOM 750 C CA . TYR A 1 89 ? 10.937 -7.296 -5.536 1.00 78.75 89 TYR A CA 1
ATOM 751 C C . TYR A 1 89 ? 10.789 -6.734 -6.950 1.00 78.75 89 TYR A C 1
ATOM 753 O O . TYR A 1 89 ? 10.662 -5.527 -7.169 1.00 78.75 89 TYR A O 1
ATOM 761 N N . THR A 1 90 ? 10.727 -7.636 -7.925 1.00 83.19 90 THR A N 1
ATOM 762 C CA . THR A 1 90 ? 10.394 -7.292 -9.311 1.00 83.19 90 THR A CA 1
ATOM 763 C C . THR A 1 90 ? 8.907 -6.956 -9.447 1.00 83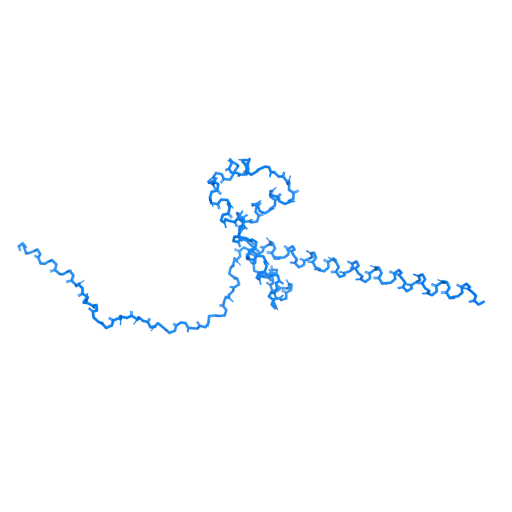.19 90 THR A C 1
ATOM 765 O O . THR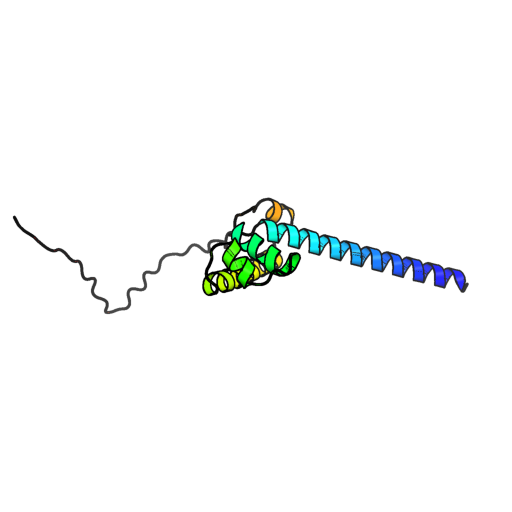 A 1 90 ? 8.065 -7.495 -8.724 1.00 83.19 90 THR A O 1
ATOM 768 N N . ASN A 1 91 ? 8.547 -6.139 -10.444 1.00 82.12 91 ASN A N 1
ATOM 769 C CA . ASN A 1 91 ? 7.145 -5.803 -10.738 1.00 82.12 91 ASN A CA 1
ATOM 770 C C . ASN A 1 91 ? 6.275 -7.065 -10.937 1.00 82.12 91 ASN A C 1
ATOM 772 O O . ASN A 1 91 ? 5.133 -7.125 -10.486 1.00 82.12 91 ASN A O 1
ATOM 776 N N . ARG A 1 92 ? 6.839 -8.130 -11.526 1.00 81.44 92 ARG A N 1
ATOM 777 C CA . ARG A 1 92 ? 6.152 -9.421 -11.700 1.00 81.44 92 ARG A CA 1
ATOM 778 C C . ARG A 1 92 ? 5.843 -10.115 -10.371 1.00 81.44 92 ARG A C 1
ATOM 780 O O . ARG A 1 92 ? 4.800 -10.753 -10.258 1.00 81.44 92 ARG A O 1
ATOM 787 N N . GLN A 1 93 ? 6.735 -10.028 -9.387 1.00 80.12 93 GLN A N 1
ATOM 788 C CA . GLN A 1 93 ? 6.506 -10.598 -8.057 1.00 80.12 93 GLN A CA 1
ATOM 789 C C . GLN A 1 93 ? 5.487 -9.769 -7.271 1.00 80.12 93 GLN A C 1
ATOM 791 O O . GLN A 1 93 ? 4.567 -10.346 -6.698 1.00 80.12 93 GLN A O 1
ATOM 796 N N . LEU A 1 94 ? 5.571 -8.435 -7.331 1.00 82.19 94 LEU A N 1
ATOM 797 C CA . LEU A 1 94 ? 4.576 -7.543 -6.721 1.00 82.19 94 LEU A CA 1
ATOM 798 C C . LEU A 1 94 ? 3.163 -7.808 -7.261 1.00 82.19 94 LEU A C 1
ATOM 800 O O . LEU A 1 94 ? 2.210 -7.895 -6.494 1.00 82.19 94 LEU A O 1
ATOM 804 N N . ALA A 1 95 ? 3.024 -8.034 -8.569 1.00 80.12 95 ALA A N 1
ATOM 805 C CA . ALA A 1 95 ? 1.737 -8.349 -9.189 1.00 80.12 95 ALA A CA 1
ATOM 806 C C . ALA A 1 95 ? 1.102 -9.666 -8.696 1.00 80.12 95 ALA A C 1
ATOM 808 O O . ALA A 1 95 ? -0.112 -9.839 -8.832 1.00 80.12 95 ALA A O 1
ATOM 809 N N . LYS A 1 96 ? 1.902 -10.591 -8.147 1.00 80.81 96 LYS A N 1
ATOM 810 C CA . LYS A 1 96 ? 1.434 -11.872 -7.593 1.00 80.81 96 LYS A CA 1
ATOM 811 C C . LYS A 1 96 ? 1.030 -11.774 -6.117 1.00 80.81 96 LYS A C 1
ATOM 813 O O . LYS A 1 96 ? 0.187 -12.551 -5.691 1.00 80.81 96 LYS A O 1
ATOM 818 N N . LEU A 1 97 ? 1.567 -10.811 -5.366 1.00 74.31 97 LEU A N 1
ATOM 819 C CA . LEU A 1 97 ? 1.341 -10.611 -3.922 1.00 74.31 97 LEU A CA 1
ATOM 820 C C . LEU A 1 97 ? 0.021 -9.875 -3.601 1.00 74.31 97 LEU A C 1
ATOM 822 O O . LEU A 1 97 ? -0.067 -9.110 -2.641 1.00 74.31 97 LEU A O 1
ATOM 826 N N . LYS A 1 98 ? -1.017 -10.040 -4.431 1.00 65.44 98 LYS A N 1
ATOM 827 C CA . LYS A 1 98 ? -2.276 -9.294 -4.278 1.00 65.44 98 LYS A CA 1
ATOM 828 C C . LYS A 1 98 ? -2.904 -9.574 -2.911 1.00 65.44 98 LYS A C 1
ATOM 830 O O . LYS A 1 98 ? -3.164 -10.726 -2.582 1.00 65.44 98 LYS A O 1
ATOM 835 N N . ASN A 1 99 ? -3.206 -8.510 -2.166 1.00 64.19 99 ASN A N 1
ATOM 836 C CA . ASN A 1 99 ? -3.833 -8.546 -0.837 1.00 64.19 99 ASN A CA 1
ATOM 837 C C . ASN A 1 99 ? -3.048 -9.301 0.258 1.00 64.19 99 ASN A C 1
ATOM 839 O O . ASN A 1 99 ? -3.614 -9.595 1.312 1.00 64.19 99 ASN A O 1
ATOM 843 N N . THR A 1 100 ? -1.770 -9.619 0.045 1.00 60.66 100 THR A N 1
ATOM 844 C CA . THR A 1 100 ? -0.919 -10.266 1.049 1.00 60.66 100 THR A CA 1
ATOM 845 C C . THR A 1 100 ? 0.063 -9.233 1.584 1.00 60.66 100 THR A C 1
ATOM 847 O O . THR A 1 100 ? 1.132 -9.023 1.019 1.00 60.66 100 THR A O 1
ATOM 850 N N . THR A 1 101 ? -0.298 -8.568 2.681 1.00 57.44 101 THR A N 1
ATOM 851 C CA . THR A 1 101 ? 0.531 -7.558 3.376 1.00 57.44 101 THR A CA 1
ATOM 852 C C . THR A 1 101 ? 1.901 -8.083 3.795 1.00 57.44 101 THR A C 1
ATOM 854 O O . THR A 1 101 ? 2.791 -7.319 4.148 1.00 57.44 101 THR A O 1
ATOM 857 N N . THR A 1 102 ? 2.084 -9.396 3.801 1.00 46.59 102 THR A N 1
ATOM 858 C CA . THR A 1 102 ? 3.355 -10.031 4.085 1.00 46.59 102 THR A CA 1
ATOM 859 C C . THR A 1 102 ? 4.171 -10.124 2.804 1.00 46.59 102 THR A C 1
ATOM 861 O O . THR A 1 102 ? 4.119 -11.104 2.061 1.00 46.59 102 THR A O 1
ATOM 864 N N . VAL A 1 103 ? 5.054 -9.141 2.614 1.00 46.69 103 VAL A N 1
ATOM 865 C CA . VAL A 1 103 ? 6.409 -9.509 2.200 1.00 46.69 103 VAL A CA 1
ATOM 866 C C . VAL A 1 103 ? 6.818 -10.588 3.181 1.00 46.69 103 VAL A C 1
ATOM 868 O O . VAL A 1 103 ? 6.829 -10.330 4.386 1.00 46.69 103 VAL A O 1
ATOM 871 N N . ALA A 1 104 ? 7.036 -11.810 2.698 1.00 45.78 104 ALA A N 1
ATOM 872 C CA . ALA A 1 104 ? 7.687 -12.818 3.503 1.00 45.78 104 ALA A CA 1
ATOM 873 C C . ALA A 1 104 ? 8.980 -12.161 3.983 1.00 45.78 104 ALA A C 1
ATOM 875 O O . ALA A 1 104 ? 9.945 -12.042 3.225 1.00 45.78 104 ALA A O 1
ATOM 876 N N . LYS A 1 105 ? 8.980 -11.673 5.233 1.00 42.78 105 LYS A N 1
ATOM 877 C CA . LYS A 1 105 ? 10.204 -11.552 6.000 1.00 42.78 105 LYS A CA 1
ATOM 878 C C . LYS A 1 105 ? 10.862 -12.884 5.734 1.00 42.78 105 LYS A C 1
ATOM 880 O O . LYS A 1 105 ? 10.248 -13.911 6.015 1.00 42.78 105 LYS A O 1
ATOM 885 N N . LYS A 1 106 ? 12.023 -12.872 5.079 1.00 37.25 106 LYS A N 1
ATOM 886 C CA . LYS A 1 106 ? 12.903 -14.030 5.087 1.00 37.25 106 LYS A CA 1
ATOM 887 C C . LYS A 1 106 ? 12.901 -14.454 6.546 1.00 37.25 106 LYS A C 1
ATOM 889 O O . LYS A 1 106 ? 13.349 -13.679 7.392 1.00 37.25 106 LYS A O 1
ATOM 894 N N . GLU A 1 107 ? 12.243 -15.567 6.839 1.00 32.84 107 GLU A N 1
ATOM 895 C CA . GLU A 1 107 ? 12.234 -16.129 8.168 1.00 32.84 107 GLU A CA 1
ATOM 896 C C . GLU A 1 107 ? 13.691 -16.491 8.404 1.00 32.84 107 GLU A C 1
ATOM 898 O O . GLU A 1 107 ? 14.187 -17.532 7.977 1.00 32.84 107 GLU A O 1
ATOM 903 N N . VAL A 1 108 ? 14.428 -15.574 9.024 1.00 36.06 108 VAL A N 1
ATOM 904 C CA . VAL A 1 108 ? 15.504 -15.984 9.900 1.00 36.06 108 VAL A CA 1
ATOM 905 C C . VAL A 1 108 ? 14.765 -16.801 10.943 1.00 36.06 108 VAL A C 1
ATOM 907 O O . VAL A 1 108 ? 14.037 -16.241 11.762 1.00 36.06 108 VAL A O 1
ATOM 910 N N . LYS A 1 109 ? 14.829 -18.127 10.778 1.00 33.81 109 LYS A N 1
ATOM 911 C CA . LYS A 1 109 ? 14.328 -19.118 11.725 1.00 33.81 109 LYS A CA 1
ATOM 912 C C . LYS A 1 109 ? 14.599 -18.593 13.129 1.00 33.81 109 LYS A C 1
ATOM 914 O O . LYS A 1 109 ? 15.753 -18.464 13.529 1.00 33.81 109 LYS A O 1
ATOM 919 N N . MET A 1 110 ? 13.535 -18.248 13.841 1.00 34.28 110 MET A N 1
ATOM 920 C CA . MET A 1 110 ? 13.630 -18.015 15.269 1.00 34.28 110 MET A CA 1
ATOM 921 C C . MET A 1 110 ? 13.862 -19.380 15.909 1.00 34.28 110 MET A C 1
ATOM 923 O O . MET A 1 110 ? 12.931 -20.174 16.022 1.00 34.28 110 MET A O 1
ATOM 927 N N . GLU A 1 111 ? 15.100 -19.672 16.301 1.00 33.91 111 GLU A N 1
ATOM 928 C CA . GLU A 1 111 ? 15.314 -20.620 17.388 1.00 33.91 111 GLU A CA 1
ATOM 929 C C . GLU A 1 111 ? 14.868 -19.926 18.672 1.00 33.91 111 GLU A C 1
ATOM 931 O O . GLU A 1 111 ? 15.431 -18.910 19.089 1.00 33.91 111 GLU A O 1
ATOM 936 N N . GLY A 1 112 ? 13.787 -20.447 19.251 1.00 42.59 112 GLY A N 1
ATOM 937 C CA . GLY A 1 112 ? 13.260 -19.998 20.524 1.00 42.59 112 GLY A CA 1
ATOM 938 C C . GLY A 1 112 ? 14.344 -20.041 21.594 1.00 42.59 112 GLY A C 1
ATOM 939 O O . GLY A 1 112 ? 14.806 -21.106 21.991 1.00 42.59 112 GLY A O 1
ATOM 940 N N . ARG A 1 113 ? 14.718 -18.869 22.096 1.00 40.41 113 ARG A N 1
ATOM 941 C CA . ARG A 1 113 ? 15.265 -18.744 23.442 1.00 40.41 113 ARG A CA 1
ATOM 942 C C . ARG A 1 113 ? 14.143 -18.211 24.314 1.00 40.41 113 ARG A C 1
ATOM 944 O O . ARG A 1 113 ? 13.895 -17.008 24.343 1.00 40.41 113 ARG A O 1
ATOM 951 N N . GLU A 1 114 ? 13.452 -19.119 25.001 1.00 43.94 114 GLU A N 1
ATOM 952 C CA . GLU A 1 114 ? 12.781 -18.776 26.252 1.00 43.94 114 GLU A CA 1
ATOM 953 C C . GLU A 1 114 ? 13.852 -18.195 27.180 1.00 43.94 114 GLU A C 1
ATOM 955 O O . GLU A 1 114 ? 14.639 -18.919 27.788 1.00 43.94 114 GLU A O 1
ATOM 960 N N . ALA A 1 115 ? 13.936 -16.870 27.247 1.00 45.56 115 ALA A N 1
ATOM 961 C CA . ALA A 1 115 ? 14.714 -16.197 28.270 1.00 45.56 115 ALA A CA 1
ATOM 962 C C . ALA A 1 115 ? 13.928 -16.282 29.584 1.00 45.56 115 ALA A C 1
ATOM 964 O O . ALA A 1 115 ? 13.271 -15.329 29.995 1.00 45.56 115 ALA A O 1
ATOM 965 N N . VAL A 1 116 ? 13.967 -17.448 30.233 1.00 49.50 116 VAL A N 1
ATOM 966 C CA . VAL A 1 116 ? 13.696 -17.532 31.668 1.00 49.50 116 VAL A CA 1
ATOM 967 C C . VAL A 1 116 ? 14.863 -16.822 32.345 1.00 49.50 116 VAL A C 1
ATOM 969 O O . VAL A 1 116 ? 15.996 -17.301 32.320 1.00 49.50 116 VAL A O 1
ATOM 972 N N . LEU A 1 117 ? 14.603 -15.635 32.888 1.00 58.69 117 LEU A N 1
ATOM 973 C CA . LEU A 1 117 ? 15.575 -14.928 33.713 1.00 58.69 117 LEU A CA 1
ATOM 974 C C . LEU A 1 117 ? 15.886 -15.783 34.959 1.00 58.69 117 LEU A C 1
ATOM 976 O O . LEU A 1 117 ? 14.967 -16.391 35.523 1.00 58.69 117 LEU A O 1
ATOM 980 N N . PRO A 1 118 ? 17.154 -15.855 35.403 1.00 45.50 118 PRO A N 1
ATOM 981 C CA . PRO A 1 118 ? 17.525 -16.648 36.569 1.00 45.50 118 PRO A CA 1
ATOM 982 C C . PRO A 1 118 ? 16.818 -16.078 37.807 1.00 45.50 118 PRO A C 1
ATOM 984 O O . PRO A 1 118 ? 17.092 -14.955 38.219 1.00 45.50 118 PRO A O 1
ATOM 987 N N . GLY A 1 119 ? 15.877 -16.845 38.369 1.00 55.00 119 GLY A N 1
ATOM 988 C CA . GLY A 1 119 ? 15.111 -16.477 39.567 1.00 55.00 119 GLY A CA 1
ATOM 989 C C . GLY A 1 119 ? 13.586 -16.544 39.433 1.00 55.00 119 GLY A C 1
ATOM 990 O O . GLY A 1 119 ? 12.892 -16.378 40.433 1.00 55.00 119 GLY A O 1
ATOM 991 N N . GLN A 1 120 ? 13.034 -16.808 38.244 1.00 52.81 120 GLN A N 1
ATOM 992 C CA . GLN A 1 120 ? 11.579 -16.859 38.064 1.00 52.81 120 GLN A CA 1
ATOM 993 C C . GLN A 1 120 ? 11.017 -18.270 38.336 1.00 52.81 120 GLN A C 1
ATOM 995 O O . GLN A 1 120 ? 11.185 -19.191 37.537 1.00 52.81 120 GLN A O 1
ATOM 1000 N N . LEU A 1 121 ? 10.343 -18.441 39.480 1.00 57.34 121 LEU A N 1
ATOM 1001 C CA . LEU A 1 121 ? 9.595 -19.653 39.841 1.00 57.34 121 LEU A CA 1
ATOM 1002 C C . LEU A 1 121 ? 8.366 -19.818 38.930 1.00 57.34 121 LEU A C 1
ATOM 1004 O O . LEU A 1 121 ? 7.522 -18.925 38.842 1.00 57.34 121 LEU A O 1
ATOM 1008 N N . LYS A 1 122 ? 8.245 -20.979 38.271 1.00 57.34 122 LYS A N 1
ATOM 1009 C CA . LYS A 1 122 ? 7.016 -21.388 37.576 1.00 57.34 122 LYS A CA 1
ATOM 1010 C C . LYS A 1 122 ? 5.983 -21.791 38.629 1.00 57.34 122 LYS A C 1
ATOM 1012 O O . LYS A 1 122 ? 6.110 -22.853 39.231 1.00 57.34 122 LYS A O 1
ATOM 1017 N N . ILE A 1 123 ? 4.971 -20.956 38.854 1.00 59.34 123 ILE A N 1
ATOM 1018 C CA . ILE A 1 123 ? 3.792 -21.359 39.626 1.00 59.34 123 ILE A CA 1
ATOM 1019 C C . ILE A 1 123 ? 2.991 -22.307 38.732 1.00 59.34 123 ILE A C 1
ATOM 1021 O O . ILE A 1 123 ? 2.374 -21.884 37.756 1.00 59.34 123 ILE A O 1
ATOM 1025 N N . THR A 1 124 ? 3.051 -23.601 39.026 1.00 55.31 124 THR A N 1
ATOM 1026 C CA . THR A 1 124 ? 2.118 -24.584 38.478 1.00 55.31 124 THR A CA 1
ATOM 1027 C C . THR A 1 124 ? 0.960 -24.703 39.449 1.00 55.31 124 THR A C 1
ATOM 1029 O O . THR A 1 124 ? 1.111 -25.280 40.524 1.00 55.31 124 THR A O 1
ATOM 1032 N N . ASP A 1 125 ? -0.174 -24.126 39.072 1.00 47.25 125 ASP A N 1
ATOM 1033 C CA . ASP A 1 125 ? -1.423 -24.229 39.811 1.00 47.25 125 ASP A CA 1
ATOM 1034 C C . ASP A 1 125 ? -1.986 -25.646 39.624 1.00 47.25 125 ASP A C 1
ATOM 1036 O O . ASP A 1 125 ? -2.640 -25.959 38.629 1.00 47.25 125 ASP A O 1
ATOM 1040 N N . LYS A 1 126 ? -1.627 -26.555 40.535 1.00 54.66 126 LYS A N 1
ATOM 1041 C CA . LYS A 1 126 ? -2.371 -27.796 40.746 1.00 54.66 126 LYS A CA 1
ATOM 1042 C C . LYS A 1 126 ? -3.267 -27.583 41.957 1.00 54.66 126 LYS A C 1
ATOM 1044 O O . LYS A 1 126 ? -2.907 -27.941 43.074 1.00 54.66 126 LYS A O 1
ATOM 1049 N N . GLY A 1 127 ? -4.419 -26.967 41.717 1.00 44.16 127 GLY A N 1
ATOM 1050 C CA . GLY A 1 127 ? -5.541 -27.024 42.640 1.00 44.16 127 GLY A CA 1
ATOM 1051 C C . GLY A 1 127 ? -6.092 -28.449 42.680 1.00 44.16 127 GLY A C 1
ATOM 1052 O O . GLY A 1 127 ? -6.866 -28.837 41.807 1.00 44.16 127 GLY A O 1
ATOM 1053 N N . ASP A 1 128 ? -5.673 -29.222 43.681 1.00 49.12 128 ASP A N 1
ATOM 1054 C CA . ASP A 1 128 ? -6.388 -30.413 44.137 1.00 49.12 128 ASP A CA 1
ATOM 1055 C C . ASP A 1 128 ? -7.723 -29.966 44.755 1.00 49.12 128 ASP A C 1
ATOM 1057 O O . ASP A 1 128 ? -7.769 -29.483 45.886 1.00 49.12 128 ASP A O 1
ATOM 1061 N N . PHE A 1 129 ? -8.821 -30.134 44.020 1.00 48.28 129 PHE A N 1
ATOM 1062 C CA . PHE A 1 129 ? -10.158 -30.216 44.608 1.00 48.28 129 PHE A CA 1
ATOM 1063 C C . PHE A 1 129 ? -10.574 -31.685 44.606 1.00 48.28 129 PHE A C 1
ATOM 1065 O O . PHE A 1 129 ? -11.117 -32.191 43.625 1.00 48.28 129 PHE A O 1
ATOM 1072 N N . GLY A 1 130 ? -10.259 -32.372 45.706 1.00 44.59 130 GLY A N 1
ATOM 1073 C CA . GLY A 1 130 ? -10.786 -33.700 46.000 1.00 44.59 130 GLY A CA 1
ATOM 1074 C C . GLY A 1 130 ? -12.282 -33.626 46.314 1.00 44.59 130 GLY A C 1
ATOM 1075 O O . GLY A 1 130 ? -12.688 -32.872 47.201 1.00 44.59 130 GLY A O 1
ATOM 1076 N N . LEU A 1 131 ? -13.069 -34.402 45.568 1.00 40.72 131 LEU A N 1
ATOM 1077 C CA . LEU A 1 131 ? -14.395 -34.895 45.947 1.00 40.72 131 LEU A CA 1
ATOM 1078 C C . LEU A 1 131 ? -14.246 -36.327 46.462 1.00 40.72 131 LEU A C 1
ATOM 1080 O O . LEU A 1 131 ? -13.457 -37.077 45.840 1.00 40.72 131 LEU A O 1
#

Secondary structure (DSSP, 8-state):
-HHHHHHHHHHHHHHHHHHHHHHHHHHHHHHHHHHHHS-HHHHHHHIIIIIS---HHHHHHHHT--HHHHHHHHHHHHHHHHHHHHSS--HHHHTT-TT------------------TT------------